Protein AF-A0A941SRS9-F1 (afdb_monomer)

Foldseek 3Di:
DCCLPPVCPDPCCPDDCNVVVVCVVVVHDPVVVVVCCVVCVVVVVVVVVVVVVLCVQLVDDDPDWDADPSHIQHDPVRPVVVVVVVVVVPDDDD

Radius of gyration: 17.48 Å; Cα contacts (8 Å, |Δi|>4): 60; chains: 1; bounding box: 41×31×38 Å

Mean predicted aligned error: 7.39 Å

Sequence (94 aa):
AAHASWRGAADNGHEGDQRSRARSDAGLDADEIEATAARSAEAIDAEIAANEAAQRAAGHWGVPLFAFNDEPFFGQDRLDHLIWRMQQAGLKER

Nearest PDB structures (foldseek):
  3fz5-assembly2_D  TM=6.708E-01  e=8.044E-01  Cereibacter sphaeroides 2.4.1

Secondary structure (DSSP, 8-state):
-HHHHHSSS-S-TTSTTHHHHHHHHTT--HHHHHHHHHHTHHHHHHHHHHHHHHHHHTT--SSSEEEETTEEEESGGGHHHHHHHHHHTT----

Solvent-accessible surface area (backbone atoms only — not comparable to full-atom values): 5714 Å² total; per-residue (Å²): 82,68,68,61,69,73,68,71,80,49,100,53,66,86,56,75,68,52,56,55,50,32,30,48,76,68,74,41,61,59,66,61,50,51,54,47,49,66,75,38,43,72,60,52,53,48,51,52,54,51,51,53,49,51,40,56,70,34,72,54,85,76,81,58,63,47,73,57,94,73,43,64,36,73,40,81,89,29,51,67,60,50,51,53,54,41,39,77,74,67,56,71,90,129

pLDDT: mean 85.19, std 13.88, range [53.41, 97.62]

Structure (mmCIF, N/CA/C/O backbone):
data_AF-A0A941SRS9-F1
#
_entry.id   AF-A0A941SRS9-F1
#
loop_
_atom_site.group_PDB
_atom_site.id
_atom_site.type_symbol
_atom_site.label_atom_id
_atom_site.label_alt_id
_atom_site.label_comp_id
_atom_site.label_asym_id
_atom_site.label_entity_id
_atom_site.label_seq_id
_atom_site.pdbx_PDB_ins_code
_atom_site.Cartn_x
_atom_site.Cartn_y
_atom_site.Cartn_z
_atom_site.occupancy
_atom_site.B_iso_or_equiv
_atom_site.auth_seq_id
_atom_site.auth_comp_id
_atom_site.auth_asym_id
_atom_site.auth_atom_id
_atom_site.pdbx_PDB_model_num
ATOM 1 N N . ALA A 1 1 ? 4.460 -14.467 -11.345 1.00 56.00 1 ALA A N 1
ATOM 2 C CA . ALA A 1 1 ? 5.059 -13.339 -10.586 1.00 56.00 1 ALA A CA 1
ATOM 3 C C . ALA A 1 1 ? 5.620 -13.728 -9.203 1.00 56.00 1 ALA A C 1
ATOM 5 O O . ALA A 1 1 ? 6.835 -13.757 -9.063 1.00 56.00 1 ALA A O 1
ATOM 6 N N . ALA A 1 2 ? 4.806 -14.077 -8.190 1.00 53.69 2 ALA A N 1
ATOM 7 C CA . ALA A 1 2 ? 5.296 -14.328 -6.816 1.00 53.69 2 ALA A CA 1
ATOM 8 C C . ALA A 1 2 ? 6.361 -15.444 -6.703 1.00 53.69 2 ALA A C 1
ATOM 10 O O . ALA A 1 2 ? 7.332 -15.307 -5.962 1.00 53.69 2 ALA A O 1
ATOM 11 N N . HIS A 1 3 ? 6.229 -16.511 -7.498 1.00 55.78 3 HIS A N 1
ATOM 12 C CA . HIS A 1 3 ? 7.210 -17.601 -7.571 1.00 55.78 3 HIS A CA 1
ATOM 13 C C . HIS A 1 3 ? 8.608 -17.155 -8.035 1.00 55.78 3 HIS A C 1
ATOM 15 O O . HIS A 1 3 ? 9.593 -17.705 -7.557 1.00 55.78 3 HIS A O 1
ATOM 21 N N . ALA A 1 4 ? 8.702 -16.165 -8.929 1.00 59.19 4 ALA A N 1
ATOM 22 C CA . ALA A 1 4 ? 9.982 -15.677 -9.445 1.00 59.19 4 ALA A CA 1
ATOM 23 C C . ALA A 1 4 ? 10.733 -14.821 -8.411 1.00 59.19 4 ALA A C 1
ATOM 25 O O . ALA A 1 4 ? 11.955 -14.837 -8.375 1.00 59.19 4 ALA A O 1
ATOM 26 N N . SER A 1 5 ? 9.996 -14.116 -7.547 1.00 60.50 5 SER A N 1
ATOM 27 C CA . SER A 1 5 ? 10.563 -13.178 -6.572 1.00 60.50 5 SER A CA 1
ATOM 28 C C . SER A 1 5 ? 10.917 -13.820 -5.224 1.00 60.50 5 SER A C 1
ATOM 30 O O . SER A 1 5 ? 11.866 -13.385 -4.589 1.00 60.50 5 SER A O 1
ATOM 32 N N . TRP A 1 6 ? 10.157 -14.819 -4.757 1.00 62.59 6 TRP A N 1
ATOM 33 C CA . TRP A 1 6 ? 10.215 -15.265 -3.350 1.00 62.59 6 TRP A CA 1
ATOM 34 C C . TRP A 1 6 ? 10.722 -16.699 -3.129 1.00 62.59 6 TRP A C 1
ATOM 36 O O . TRP A 1 6 ? 10.936 -17.094 -1.988 1.00 62.59 6 TRP A O 1
ATOM 46 N N . ARG A 1 7 ? 10.932 -17.501 -4.186 1.00 63.88 7 ARG A N 1
ATOM 47 C CA . ARG A 1 7 ? 11.444 -18.887 -4.071 1.00 63.88 7 ARG A CA 1
ATOM 48 C C . ARG A 1 7 ? 12.954 -19.035 -4.312 1.00 63.88 7 ARG A C 1
ATOM 50 O O . ARG A 1 7 ? 13.420 -20.156 -4.483 1.00 63.88 7 ARG A O 1
ATOM 57 N N . GLY A 1 8 ? 13.709 -17.934 -4.322 1.00 53.81 8 GLY A N 1
ATOM 58 C CA . GLY A 1 8 ? 15.177 -17.970 -4.408 1.00 53.81 8 GLY A CA 1
ATOM 59 C C . GLY A 1 8 ? 15.733 -18.429 -5.760 1.00 53.81 8 GLY A C 1
ATOM 60 O O . GLY A 1 8 ? 16.841 -18.943 -5.818 1.00 53.81 8 GLY A O 1
ATOM 61 N N . ALA A 1 9 ? 14.981 -18.276 -6.856 1.00 54.72 9 ALA A N 1
ATOM 62 C CA . ALA A 1 9 ? 15.473 -18.634 -8.190 1.00 54.72 9 ALA A CA 1
ATOM 63 C C . ALA A 1 9 ? 16.540 -17.656 -8.732 1.00 54.72 9 ALA A C 1
ATOM 65 O O . ALA A 1 9 ? 17.206 -17.977 -9.714 1.00 54.72 9 ALA A O 1
ATOM 66 N N . ALA A 1 10 ? 16.709 -16.484 -8.110 1.00 53.41 10 ALA A N 1
ATOM 67 C CA . ALA A 1 10 ? 17.764 -15.530 -8.425 1.00 53.41 10 ALA A CA 1
ATOM 68 C C . ALA A 1 10 ? 18.049 -14.624 -7.220 1.00 53.41 10 ALA A C 1
ATOM 70 O O . ALA A 1 10 ? 17.120 -14.058 -6.645 1.00 53.41 10 ALA A O 1
ATOM 71 N N . ASP A 1 11 ? 19.328 -14.442 -6.893 1.00 57.25 11 ASP A N 1
ATOM 72 C CA . ASP A 1 11 ? 19.782 -13.537 -5.828 1.00 57.25 11 ASP A CA 1
ATOM 73 C C . ASP A 1 11 ? 19.545 -12.047 -6.171 1.00 57.25 11 ASP A C 1
ATOM 75 O O . ASP A 1 11 ? 19.497 -11.213 -5.273 1.00 57.25 11 ASP A O 1
ATOM 79 N N . ASN A 1 12 ? 19.288 -11.722 -7.450 1.00 58.28 12 ASN A N 1
ATOM 80 C CA . ASN A 1 12 ? 19.100 -10.360 -7.965 1.00 58.28 12 ASN A CA 1
ATOM 81 C C . ASN A 1 12 ? 17.838 -10.241 -8.847 1.00 58.28 12 ASN A C 1
ATOM 83 O O . ASN A 1 12 ? 17.919 -10.065 -10.061 1.00 58.28 12 ASN A O 1
ATOM 87 N N . GLY A 1 13 ? 16.642 -10.319 -8.253 1.00 56.44 13 GLY A N 1
ATOM 88 C CA . GLY A 1 13 ? 15.354 -10.286 -8.979 1.00 56.44 13 GLY A CA 1
ATOM 89 C C . GLY A 1 13 ? 15.040 -8.995 -9.763 1.00 56.44 13 GLY A C 1
ATOM 90 O O . GLY A 1 13 ? 14.020 -8.920 -10.450 1.00 56.44 13 GLY A O 1
ATOM 91 N N . HIS A 1 14 ? 15.893 -7.971 -9.661 1.00 62.75 14 HIS A N 1
ATOM 92 C CA . HIS A 1 14 ? 15.821 -6.728 -10.440 1.00 62.75 14 HIS A CA 1
ATOM 93 C C . HIS A 1 14 ? 16.670 -6.777 -11.723 1.00 62.75 14 HIS A C 1
ATOM 95 O O . HIS A 1 14 ? 16.511 -5.910 -12.579 1.00 62.75 14 HIS A O 1
ATOM 101 N N . GLU A 1 15 ? 17.563 -7.763 -11.853 1.00 58.22 15 GLU A N 1
ATOM 102 C CA . GLU A 1 15 ? 18.518 -7.885 -12.956 1.00 58.22 15 GLU A CA 1
ATOM 103 C C . GLU A 1 15 ? 18.032 -8.864 -14.042 1.00 58.22 15 GLU A C 1
ATOM 105 O O . GLU A 1 15 ? 17.452 -9.923 -13.773 1.00 58.22 15 GLU A O 1
ATOM 110 N N . GLY A 1 16 ? 18.308 -8.514 -15.302 1.00 64.25 16 GLY A N 1
ATOM 111 C CA . GLY A 1 16 ? 17.974 -9.319 -16.480 1.00 64.25 16 GLY A CA 1
ATOM 112 C C . GLY A 1 16 ? 16.472 -9.433 -16.787 1.00 64.25 16 GLY A C 1
ATOM 113 O O . GLY A 1 16 ? 15.629 -8.720 -16.244 1.00 64.25 16 GLY A O 1
ATOM 114 N N . ASP A 1 17 ? 16.111 -10.380 -17.658 1.00 67.56 17 ASP A N 1
ATOM 115 C CA . ASP A 1 17 ? 14.765 -10.484 -18.258 1.00 67.56 17 ASP A CA 1
ATOM 116 C C . ASP A 1 17 ? 13.675 -11.042 -17.323 1.00 67.56 17 ASP A C 1
ATOM 118 O O . ASP A 1 17 ? 12.582 -11.409 -17.756 1.00 67.56 17 ASP A O 1
ATOM 122 N N . GLN A 1 18 ? 13.949 -11.183 -16.027 1.00 69.12 18 GLN A N 1
ATOM 123 C CA . GLN A 1 18 ? 13.028 -11.818 -15.076 1.00 69.12 18 GLN A CA 1
ATOM 124 C C . GLN A 1 18 ? 11.767 -10.984 -14.853 1.00 69.12 18 GLN A C 1
ATOM 126 O O . GLN A 1 18 ? 10.665 -11.529 -14.802 1.00 69.12 18 GLN A O 1
ATOM 131 N N . ARG A 1 19 ? 11.914 -9.656 -14.782 1.00 71.50 19 ARG A N 1
ATOM 132 C CA . ARG A 1 19 ? 10.784 -8.729 -14.648 1.00 71.50 19 ARG A CA 1
ATOM 133 C C . ARG A 1 19 ? 9.889 -8.774 -15.884 1.00 71.50 19 ARG A C 1
ATOM 135 O O . ARG A 1 19 ? 8.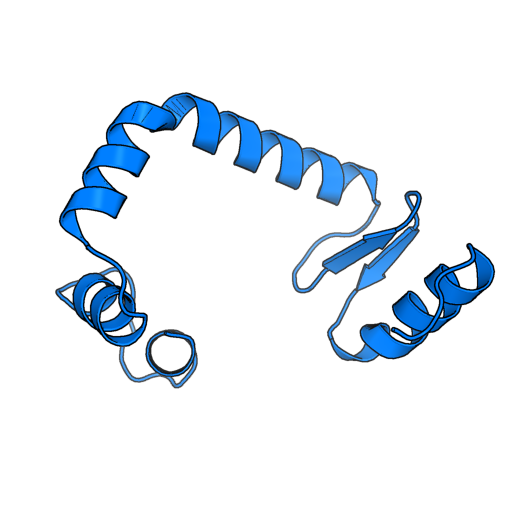672 -8.806 -15.746 1.00 71.50 19 ARG A O 1
ATOM 142 N N . SER A 1 20 ? 10.494 -8.855 -17.069 1.00 73.44 20 SER A N 1
ATOM 143 C CA . SER A 1 20 ? 9.781 -9.005 -18.343 1.00 73.44 20 SER A CA 1
ATOM 144 C C . SER A 1 20 ? 9.028 -10.341 -18.427 1.00 73.44 20 SER A C 1
ATOM 146 O O . SER A 1 20 ? 7.834 -10.363 -18.726 1.00 73.44 20 SER A O 1
ATOM 148 N N . ARG A 1 21 ? 9.668 -11.454 -18.037 1.00 72.75 21 ARG A N 1
ATOM 149 C CA . ARG A 1 21 ? 9.016 -12.774 -17.949 1.00 72.75 21 ARG A CA 1
ATOM 150 C C . ARG A 1 21 ? 7.872 -12.796 -16.938 1.00 72.75 21 ARG A C 1
ATOM 152 O O . ARG A 1 21 ? 6.786 -13.253 -17.261 1.00 72.75 21 ARG A O 1
ATOM 159 N N . ALA A 1 22 ? 8.070 -12.237 -15.745 1.00 78.62 22 ALA A N 1
ATOM 160 C CA . ALA A 1 22 ? 7.027 -12.177 -14.724 1.00 78.62 22 ALA A CA 1
ATOM 161 C C . ALA A 1 22 ? 5.818 -11.322 -15.147 1.00 78.62 22 ALA A C 1
ATOM 163 O O . ALA A 1 22 ? 4.700 -11.643 -14.741 1.00 78.62 22 ALA A O 1
ATOM 164 N N . ARG A 1 23 ? 6.044 -10.256 -15.933 1.00 81.31 23 ARG A N 1
ATOM 165 C CA . ARG A 1 23 ? 4.995 -9.436 -16.565 1.00 81.31 23 ARG A CA 1
ATOM 166 C C . ARG A 1 23 ? 4.251 -10.240 -17.638 1.00 81.31 23 ARG A C 1
ATOM 168 O O . ARG A 1 23 ? 3.029 -10.327 -17.575 1.00 81.31 23 ARG A O 1
ATOM 175 N N . SER A 1 24 ? 4.985 -10.915 -18.523 1.00 80.25 24 SER A N 1
ATOM 176 C CA . SER A 1 24 ? 4.418 -11.767 -19.581 1.00 80.25 24 SER A CA 1
ATOM 177 C C . SER A 1 24 ? 3.576 -12.919 -19.014 1.00 80.25 24 SER A C 1
ATOM 179 O O . SER A 1 24 ? 2.450 -13.128 -19.455 1.00 80.25 24 SER A O 1
ATOM 181 N N . ASP A 1 25 ? 4.063 -13.610 -17.977 1.00 82.75 25 ASP A N 1
ATOM 182 C CA . ASP A 1 25 ? 3.326 -14.671 -17.268 1.00 82.75 25 ASP A CA 1
ATOM 183 C C . ASP A 1 25 ? 2.022 -14.161 -16.632 1.00 82.75 25 ASP A C 1
ATOM 185 O O . ASP A 1 25 ? 1.087 -14.929 -16.414 1.00 82.75 25 ASP A O 1
ATOM 189 N N . ALA A 1 26 ? 1.968 -12.871 -16.286 1.00 84.62 26 ALA A N 1
ATOM 190 C CA . ALA A 1 26 ? 0.780 -12.212 -15.753 1.00 84.62 26 ALA A CA 1
ATOM 191 C C . ALA A 1 26 ? -0.140 -11.648 -16.855 1.00 84.62 26 ALA A C 1
ATOM 193 O O . ALA A 1 26 ? -1.153 -11.035 -16.529 1.00 84.62 26 ALA A O 1
ATOM 194 N N . GLY A 1 27 ? 0.197 -11.843 -18.137 1.00 88.44 27 GLY A N 1
ATOM 195 C CA . GLY A 1 27 ? -0.542 -11.296 -19.277 1.00 88.44 27 GLY A CA 1
ATOM 196 C C . GLY A 1 27 ? -0.403 -9.780 -19.434 1.00 88.44 27 G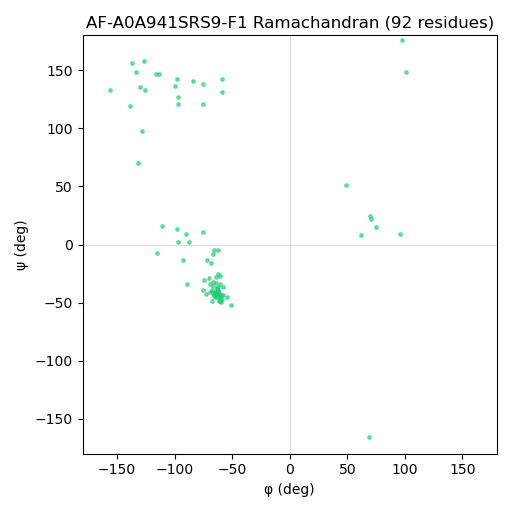LY A C 1
ATOM 197 O O . GLY A 1 27 ? -1.275 -9.156 -20.031 1.00 88.44 27 GLY A O 1
ATOM 198 N N . LEU A 1 28 ? 0.651 -9.185 -18.870 1.00 87.75 28 LEU A N 1
ATOM 199 C CA . LEU A 1 28 ? 0.896 -7.747 -18.907 1.00 87.75 28 LEU A CA 1
ATOM 200 C C . LEU A 1 28 ? 1.921 -7.390 -19.987 1.00 87.75 28 LEU A C 1
ATOM 202 O O . LEU A 1 28 ? 2.971 -8.031 -20.083 1.00 87.75 28 LEU A O 1
ATOM 206 N N . ASP A 1 29 ? 1.643 -6.328 -20.741 1.00 88.50 29 ASP A N 1
ATOM 207 C CA . ASP A 1 29 ? 2.559 -5.773 -21.737 1.00 88.50 29 ASP A CA 1
ATOM 208 C C . ASP A 1 29 ? 3.692 -4.995 -21.043 1.00 88.50 29 ASP A C 1
ATOM 210 O O . ASP A 1 29 ? 3.469 -4.058 -20.270 1.00 88.50 29 ASP A O 1
ATOM 214 N N . ALA A 1 30 ? 4.933 -5.423 -21.282 1.00 83.56 30 ALA A N 1
ATOM 215 C CA . ALA A 1 30 ? 6.100 -4.835 -20.642 1.00 83.56 30 ALA A CA 1
ATOM 216 C C . ALA A 1 30 ? 6.394 -3.408 -21.127 1.00 83.56 30 ALA A C 1
ATOM 218 O O . ALA A 1 30 ? 6.830 -2.593 -20.310 1.00 83.56 30 ALA A O 1
ATOM 219 N N . ASP A 1 31 ? 6.133 -3.112 -22.400 1.00 87.38 31 ASP A N 1
ATOM 220 C CA . ASP A 1 31 ? 6.375 -1.802 -23.003 1.00 87.38 31 ASP A CA 1
ATOM 221 C C . ASP A 1 31 ? 5.300 -0.808 -22.552 1.00 87.38 31 ASP A C 1
ATOM 223 O O . ASP A 1 31 ? 5.611 0.337 -22.218 1.00 87.38 31 ASP A O 1
ATOM 227 N N . GLU A 1 32 ? 4.044 -1.252 -22.446 1.00 90.62 32 GLU A N 1
ATOM 228 C CA . GLU A 1 32 ? 2.955 -0.431 -21.902 1.00 90.62 32 GLU A CA 1
ATOM 229 C C . GLU A 1 32 ? 3.194 -0.066 -20.428 1.00 90.62 32 GLU A C 1
ATOM 231 O O . GLU A 1 32 ? 2.980 1.084 -20.021 1.00 90.62 32 GLU A O 1
ATOM 236 N N . ILE A 1 33 ? 3.677 -1.023 -19.626 1.00 89.12 33 ILE A N 1
ATOM 237 C CA . ILE A 1 33 ? 4.056 -0.777 -18.229 1.00 89.12 33 ILE A CA 1
ATOM 238 C C . ILE A 1 33 ? 5.173 0.260 -18.155 1.00 89.12 33 ILE A C 1
ATOM 240 O O . ILE A 1 33 ? 5.069 1.200 -17.369 1.00 89.12 33 ILE A O 1
ATOM 244 N N . GLU A 1 34 ? 6.231 0.104 -18.951 1.00 88.81 34 GLU A N 1
ATOM 245 C CA . GLU A 1 34 ? 7.378 1.011 -18.914 1.00 88.81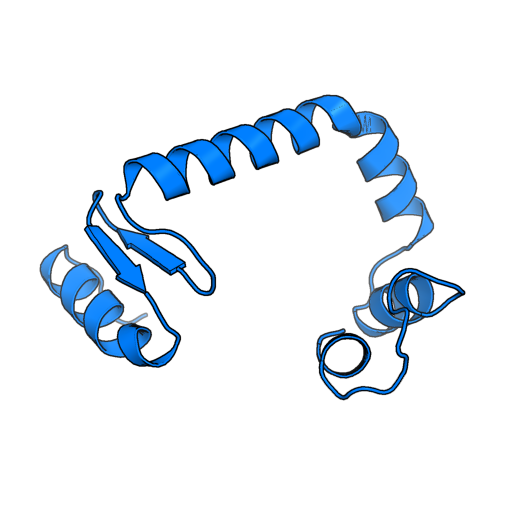 34 GLU A CA 1
ATOM 246 C C . GLU A 1 34 ? 6.985 2.424 -19.368 1.00 88.81 34 GLU A C 1
ATOM 248 O O . GLU A 1 34 ? 7.303 3.411 -18.703 1.00 88.81 34 GLU A O 1
ATOM 253 N N . ALA A 1 35 ? 6.193 2.530 -20.439 1.00 92.44 35 ALA A N 1
ATOM 254 C CA . ALA A 1 35 ? 5.659 3.801 -20.914 1.00 92.44 35 ALA A CA 1
ATOM 255 C C . ALA A 1 35 ? 4.740 4.467 -19.878 1.00 92.44 35 ALA A C 1
ATOM 25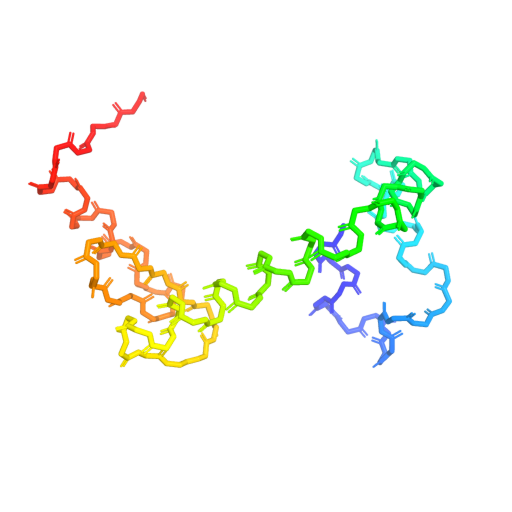7 O O . ALA A 1 35 ? 4.727 5.692 -19.749 1.00 92.44 35 ALA A O 1
ATOM 258 N N . THR A 1 36 ? 3.955 3.691 -19.132 1.00 94.12 36 THR A N 1
ATOM 259 C CA . THR A 1 36 ? 3.093 4.223 -18.068 1.00 94.12 36 THR A CA 1
ATOM 260 C C . THR A 1 36 ? 3.903 4.661 -16.854 1.00 94.12 36 THR A C 1
ATOM 262 O O . THR A 1 36 ? 3.665 5.753 -16.343 1.00 94.12 36 THR A O 1
ATOM 265 N N . ALA A 1 37 ? 4.900 3.877 -16.442 1.00 92.19 37 ALA A N 1
ATOM 266 C CA . ALA A 1 37 ? 5.809 4.241 -15.361 1.00 92.19 37 ALA A CA 1
ATOM 267 C C . ALA A 1 37 ? 6.567 5.540 -15.677 1.00 92.19 37 ALA A C 1
ATOM 269 O O . ALA A 1 37 ? 6.627 6.428 -14.834 1.00 92.19 37 ALA A O 1
ATOM 270 N N . ALA A 1 38 ? 7.062 5.697 -16.909 1.00 94.56 38 ALA A N 1
ATOM 271 C CA . ALA A 1 38 ? 7.752 6.911 -17.338 1.00 94.56 38 ALA A CA 1
ATOM 272 C C . ALA A 1 38 ? 6.827 8.141 -17.374 1.00 94.56 38 ALA A C 1
ATOM 274 O O . ALA A 1 38 ? 7.206 9.215 -16.913 1.00 94.56 38 ALA A O 1
ATOM 275 N N . ARG A 1 39 ? 5.600 8.001 -17.900 1.00 97.62 39 ARG A N 1
ATOM 276 C CA . ARG A 1 39 ? 4.635 9.117 -17.989 1.00 97.62 39 ARG A CA 1
ATOM 277 C C . ARG A 1 39 ? 4.073 9.546 -16.637 1.00 97.62 39 ARG A C 1
ATOM 279 O O . ARG A 1 39 ? 3.697 10.704 -16.493 1.00 97.62 39 ARG A O 1
ATOM 286 N N . SER A 1 40 ? 3.986 8.622 -15.685 1.00 96.69 40 SER A N 1
ATOM 287 C CA . SER A 1 40 ? 3.360 8.844 -14.380 1.00 96.69 40 SER A CA 1
ATOM 288 C C . SER A 1 40 ? 4.369 8.859 -13.231 1.00 96.69 40 SER A C 1
ATOM 290 O O . SER A 1 40 ? 3.950 8.740 -12.085 1.00 9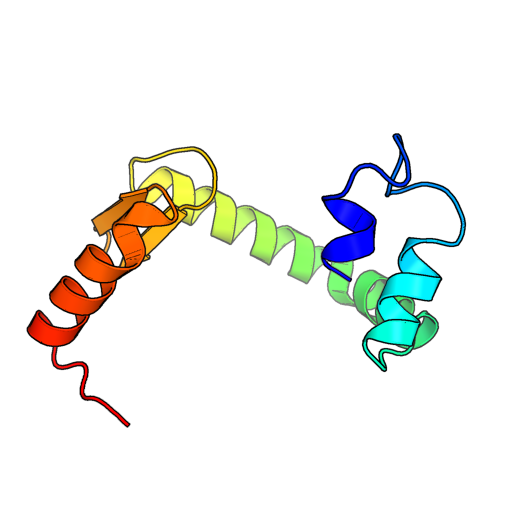6.69 40 SER A O 1
ATOM 292 N N . ALA A 1 41 ? 5.670 9.001 -13.511 1.00 96.00 41 ALA A N 1
ATOM 293 C CA . ALA A 1 41 ? 6.738 8.869 -12.518 1.00 96.00 41 ALA A CA 1
ATOM 294 C C . ALA A 1 41 ? 6.493 9.727 -11.265 1.00 96.00 41 ALA A C 1
ATOM 296 O O . ALA A 1 41 ? 6.437 9.197 -10.162 1.00 96.00 41 ALA A O 1
ATOM 297 N N . GLU A 1 42 ? 6.218 11.023 -11.440 1.00 97.00 42 GLU A N 1
ATOM 298 C CA . GLU A 1 42 ? 5.956 11.938 -10.318 1.00 97.00 42 GLU A CA 1
ATOM 299 C C . GLU A 1 42 ? 4.701 11.559 -9.516 1.00 97.00 42 GLU A C 1
ATOM 301 O O . GLU A 1 42 ? 4.678 11.675 -8.292 1.00 97.00 42 GLU A O 1
ATOM 306 N N . ALA A 1 43 ? 3.651 11.091 -10.196 1.00 97.12 43 ALA A N 1
ATOM 307 C CA . ALA A 1 43 ? 2.417 10.668 -9.540 1.00 97.12 43 ALA A CA 1
ATOM 308 C C . ALA A 1 43 ? 2.625 9.374 -8.738 1.00 97.12 43 ALA A C 1
ATOM 310 O O . ALA A 1 43 ? 2.132 9.264 -7.617 1.00 97.12 43 ALA A O 1
ATOM 311 N N . ILE A 1 44 ? 3.387 8.427 -9.291 1.00 97.25 44 ILE A N 1
ATOM 312 C CA . ILE A 1 44 ? 3.763 7.175 -8.627 1.00 97.25 44 ILE A CA 1
ATOM 313 C C . ILE A 1 44 ? 4.636 7.472 -7.403 1.00 97.25 44 ILE A C 1
ATOM 315 O O . ILE A 1 44 ? 4.365 6.945 -6.327 1.00 97.25 44 ILE A O 1
ATOM 319 N N . ASP A 1 45 ? 5.630 8.354 -7.528 1.00 97.12 45 ASP A N 1
ATOM 320 C CA . ASP A 1 45 ? 6.482 8.763 -6.406 1.00 97.12 45 ASP A CA 1
ATOM 321 C C . ASP A 1 45 ? 5.662 9.421 -5.285 1.00 97.12 45 ASP A C 1
ATOM 323 O O . ASP A 1 45 ? 5.849 9.115 -4.104 1.00 97.12 45 ASP A O 1
ATOM 327 N N . ALA A 1 46 ? 4.705 10.284 -5.641 1.00 97.50 46 ALA A N 1
ATOM 328 C CA . ALA A 1 46 ? 3.799 10.903 -4.678 1.00 97.50 46 ALA A CA 1
ATOM 329 C C . ALA A 1 46 ? 2.894 9.874 -3.978 1.00 97.50 46 ALA A C 1
ATOM 331 O O . ALA A 1 46 ? 2.698 9.957 -2.764 1.00 97.50 46 ALA A O 1
ATOM 332 N N . GLU A 1 47 ? 2.367 8.891 -4.713 1.00 97.19 47 GLU A N 1
ATOM 333 C CA . GLU A 1 47 ? 1.548 7.810 -4.155 1.00 97.19 47 GLU A CA 1
ATOM 334 C C . GLU A 1 47 ? 2.358 6.925 -3.195 1.00 97.19 47 GLU A C 1
ATOM 336 O O . GLU A 1 47 ? 1.895 6.627 -2.091 1.00 97.19 47 GLU A O 1
ATOM 341 N N . ILE A 1 48 ? 3.595 6.573 -3.560 1.00 95.56 48 ILE A N 1
ATOM 342 C CA . ILE A 1 48 ? 4.516 5.820 -2.698 1.00 95.56 48 ILE A CA 1
ATOM 343 C C . ILE A 1 48 ? 4.791 6.601 -1.408 1.00 95.56 48 ILE A C 1
ATOM 345 O O . ILE A 1 48 ? 4.624 6.055 -0.315 1.00 95.56 48 ILE A O 1
ATOM 349 N N . ALA A 1 49 ? 5.144 7.886 -1.510 1.00 95.81 49 ALA A N 1
ATOM 350 C CA . ALA A 1 49 ? 5.424 8.727 -0.348 1.00 95.81 49 ALA A CA 1
ATOM 351 C C . ALA A 1 49 ? 4.199 8.885 0.572 1.00 95.81 49 ALA A C 1
ATOM 353 O O . ALA A 1 49 ? 4.328 8.832 1.800 1.00 95.81 49 ALA A O 1
ATOM 354 N N . ALA A 1 50 ? 3.004 9.039 -0.007 1.00 94.75 50 ALA A N 1
ATOM 355 C CA . ALA A 1 50 ? 1.753 9.100 0.742 1.00 94.75 50 ALA A CA 1
ATOM 356 C C . ALA A 1 50 ? 1.462 7.780 1.472 1.00 94.75 50 ALA A C 1
ATOM 358 O O . ALA A 1 50 ? 1.106 7.798 2.652 1.00 94.75 50 ALA A O 1
ATOM 359 N N . ASN A 1 51 ? 1.667 6.639 0.811 1.00 91.31 51 ASN A N 1
ATOM 360 C CA . ASN A 1 51 ? 1.476 5.325 1.416 1.00 91.31 51 ASN A CA 1
ATOM 361 C C . ASN A 1 51 ? 2.468 5.072 2.567 1.00 91.31 51 ASN A C 1
ATOM 363 O O . ASN A 1 51 ? 2.078 4.602 3.636 1.00 91.31 51 ASN A O 1
ATOM 367 N N . GLU A 1 52 ? 3.738 5.458 2.408 1.00 91.75 52 GLU A N 1
ATOM 368 C CA . GLU A 1 52 ? 4.716 5.396 3.500 1.00 91.75 52 GLU A CA 1
ATOM 369 C C . GLU A 1 52 ? 4.333 6.298 4.683 1.00 91.75 52 GLU A C 1
ATOM 371 O O . GLU A 1 52 ? 4.504 5.922 5.845 1.00 91.75 52 GLU A O 1
ATOM 376 N N . ALA A 1 53 ? 3.832 7.507 4.415 1.00 91.88 53 ALA A N 1
ATOM 377 C CA . ALA A 1 53 ? 3.360 8.409 5.460 1.00 91.88 53 ALA A CA 1
ATOM 378 C C . ALA A 1 53 ? 2.152 7.823 6.207 1.00 91.88 53 ALA A C 1
ATOM 380 O O . ALA A 1 53 ? 2.129 7.866 7.437 1.00 91.88 53 ALA A O 1
ATOM 381 N N . ALA A 1 54 ? 1.203 7.213 5.490 1.00 89.25 54 ALA A N 1
ATOM 382 C CA . ALA A 1 54 ? 0.055 6.527 6.078 1.00 89.25 54 ALA A CA 1
ATOM 383 C C . ALA A 1 54 ? 0.482 5.341 6.957 1.00 89.25 54 ALA A C 1
ATOM 385 O O . ALA A 1 54 ? -0.014 5.195 8.073 1.00 89.25 54 ALA A O 1
ATOM 386 N N . GLN A 1 55 ? 1.465 4.546 6.519 1.00 89.81 55 GLN A N 1
ATOM 387 C CA . GLN A 1 55 ? 2.049 3.484 7.343 1.00 89.81 55 GLN A CA 1
ATOM 388 C C . GLN A 1 55 ? 2.648 4.039 8.645 1.00 89.81 55 GLN A C 1
ATOM 390 O O . GLN A 1 55 ? 2.371 3.508 9.719 1.00 89.81 55 GLN A O 1
ATOM 395 N N . ARG A 1 56 ? 3.431 5.127 8.576 1.00 87.44 56 ARG A N 1
ATOM 396 C CA . ARG A 1 56 ? 3.993 5.772 9.779 1.00 87.44 56 ARG A CA 1
ATOM 397 C C . ARG A 1 56 ? 2.893 6.310 10.699 1.00 87.44 56 ARG A C 1
ATOM 399 O O . ARG A 1 56 ? 3.009 6.176 11.915 1.00 87.44 56 ARG A O 1
ATOM 406 N N . ALA A 1 57 ? 1.837 6.894 10.133 1.00 89.19 57 ALA A N 1
ATOM 407 C CA . ALA A 1 57 ? 0.700 7.427 10.882 1.00 89.19 57 ALA A CA 1
ATOM 408 C C . ALA A 1 57 ? -0.112 6.330 11.591 1.00 89.19 57 ALA A C 1
ATOM 410 O O . ALA A 1 57 ? -0.578 6.557 12.703 1.00 89.19 57 ALA A O 1
ATOM 411 N N . ALA A 1 58 ? -0.196 5.127 11.012 1.00 87.19 58 ALA A N 1
ATOM 412 C CA . ALA A 1 58 ? -0.818 3.961 11.645 1.00 87.19 58 ALA A CA 1
ATOM 413 C C . ALA A 1 58 ? -0.056 3.455 12.892 1.00 87.19 58 ALA A C 1
ATOM 415 O O . ALA A 1 58 ? -0.509 2.526 13.555 1.00 87.19 58 ALA A O 1
ATOM 416 N N . GLY A 1 59 ? 1.105 4.035 13.224 1.00 85.62 59 GLY A N 1
ATOM 417 C CA . GLY A 1 59 ? 1.834 3.744 14.461 1.00 85.62 59 GLY A CA 1
ATOM 418 C C . GLY A 1 59 ? 2.568 2.400 14.472 1.00 85.62 59 GLY A C 1
ATOM 419 O O . GLY A 1 59 ? 2.972 1.938 15.538 1.00 85.62 59 GLY A O 1
ATOM 420 N N . HIS A 1 60 ? 2.752 1.771 13.307 1.00 84.06 60 HIS A N 1
ATOM 421 C CA . HIS A 1 60 ? 3.488 0.516 13.157 1.00 84.06 60 HIS A CA 1
ATOM 422 C C . HIS A 1 60 ? 4.406 0.559 11.927 1.00 84.06 60 HIS A C 1
ATOM 424 O O . HIS A 1 60 ? 4.159 1.282 10.965 1.00 84.06 60 HIS A O 1
ATOM 430 N N . TRP A 1 61 ? 5.462 -0.254 11.934 1.00 84.12 61 TRP A N 1
ATOM 431 C CA . TRP A 1 61 ? 6.434 -0.364 10.841 1.00 84.12 61 TRP A CA 1
ATOM 432 C C . TRP A 1 61 ? 6.603 -1.819 10.388 1.00 84.12 61 TRP A C 1
ATOM 434 O O . TRP A 1 61 ? 6.325 -2.743 11.151 1.00 84.12 61 TRP A O 1
ATOM 444 N N . GLY A 1 62 ? 7.075 -2.028 9.157 1.00 87.62 62 GLY A N 1
ATOM 445 C CA . GLY A 1 62 ? 7.328 -3.357 8.589 1.00 87.62 62 GLY A CA 1
ATOM 446 C C . GLY A 1 62 ? 6.199 -3.887 7.701 1.00 87.62 62 GLY A C 1
ATOM 447 O O . GLY A 1 62 ? 5.160 -3.252 7.535 1.00 87.62 62 GLY A O 1
ATOM 448 N N . VAL A 1 63 ? 6.426 -5.057 7.100 1.00 91.00 63 VAL A N 1
ATOM 449 C CA . VAL A 1 63 ? 5.495 -5.702 6.162 1.00 91.00 63 VAL A CA 1
ATOM 450 C C . VAL A 1 63 ? 5.315 -7.196 6.480 1.00 91.00 63 VAL A C 1
ATOM 452 O O . VAL A 1 63 ? 6.272 -7.825 6.936 1.00 91.00 63 VAL A O 1
ATOM 455 N N . PRO A 1 64 ? 4.130 -7.784 6.214 1.00 92.38 64 PRO A N 1
ATOM 456 C CA . PRO A 1 64 ? 2.907 -7.110 5.772 1.00 92.38 64 PRO A CA 1
ATOM 457 C C . PRO A 1 64 ? 2.224 -6.351 6.924 1.00 92.38 64 PRO A C 1
ATOM 459 O O . PRO A 1 64 ? 2.119 -6.857 8.041 1.00 92.38 64 PRO A O 1
ATOM 462 N N . LEU A 1 65 ? 1.745 -5.142 6.633 1.00 92.94 65 LEU A N 1
ATOM 463 C CA . LEU A 1 65 ? 0.944 -4.318 7.537 1.00 92.94 65 LEU A CA 1
ATOM 464 C C . LEU A 1 65 ? -0.353 -3.937 6.830 1.00 92.94 65 LEU A C 1
ATOM 466 O O . LEU A 1 65 ? -0.323 -3.462 5.696 1.00 92.94 65 LEU A O 1
ATOM 470 N N . PHE A 1 66 ? -1.468 -4.101 7.528 1.00 93.88 66 PHE A N 1
ATOM 471 C CA . PHE A 1 66 ? -2.770 -3.591 7.119 1.00 93.88 66 PHE A CA 1
ATOM 472 C C . PHE A 1 66 ? -3.205 -2.513 8.113 1.00 93.88 66 PHE A C 1
ATOM 474 O O . PHE A 1 66 ? -2.884 -2.609 9.296 1.00 93.88 66 PHE A O 1
ATOM 481 N N . ALA A 1 67 ? -3.932 -1.499 7.655 1.00 93.00 67 ALA A N 1
ATOM 482 C CA . ALA A 1 67 ? -4.505 -0.474 8.521 1.00 93.00 67 ALA A CA 1
ATOM 483 C C . ALA A 1 67 ? -5.990 -0.298 8.195 1.00 93.00 67 ALA A C 1
ATOM 485 O O . ALA A 1 67 ? -6.368 -0.252 7.024 1.00 93.00 67 ALA A O 1
ATOM 486 N N . PHE A 1 68 ? -6.833 -0.211 9.222 1.00 94.25 68 PHE A N 1
ATOM 487 C CA . PHE A 1 68 ? -8.272 0.001 9.076 1.00 94.25 68 PHE A CA 1
ATOM 488 C C . PHE A 1 68 ? -8.763 0.987 10.134 1.00 94.25 68 PHE A C 1
ATOM 490 O O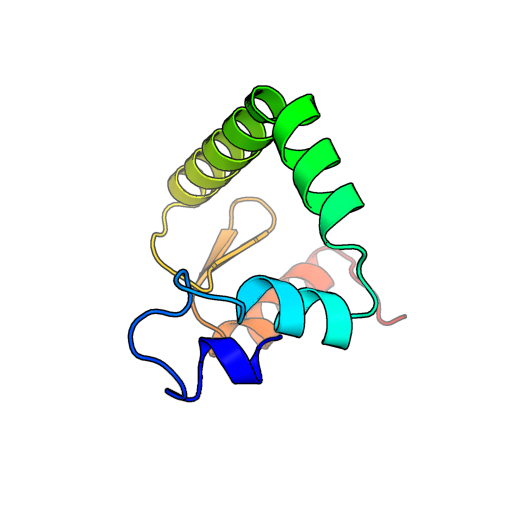 . PHE A 1 68 ? -8.647 0.705 11.319 1.00 94.25 68 PHE A O 1
ATOM 497 N N . ASN A 1 69 ? -9.319 2.131 9.717 1.00 91.81 69 ASN A N 1
ATOM 498 C CA . ASN A 1 69 ? -9.725 3.224 10.618 1.00 91.81 69 ASN A CA 1
ATOM 499 C C . ASN A 1 69 ? -8.619 3.607 11.619 1.00 91.81 69 ASN A C 1
ATOM 501 O O . ASN A 1 69 ? -8.847 3.606 12.827 1.00 91.81 69 ASN A O 1
ATOM 505 N N . ASP A 1 70 ? -7.415 3.862 11.101 1.00 88.75 70 ASP A N 1
ATOM 506 C CA . ASP A 1 70 ? -6.208 4.190 11.877 1.00 88.75 70 ASP A CA 1
ATOM 507 C C . ASP A 1 70 ? -5.727 3.084 12.842 1.00 88.75 70 ASP A C 1
ATOM 509 O O . ASP A 1 70 ? -4.791 3.290 13.611 1.00 88.75 70 ASP A O 1
ATOM 513 N N . GLU A 1 71 ? -6.314 1.883 12.781 1.00 92.56 71 GLU A N 1
ATOM 514 C CA . GLU A 1 71 ? -5.921 0.724 13.586 1.00 92.56 71 GLU A CA 1
ATOM 515 C C . GLU A 1 71 ? -4.974 -0.202 12.793 1.00 92.56 71 GLU A C 1
ATOM 517 O O . GLU A 1 71 ? -5.361 -0.686 11.721 1.00 92.56 71 GLU A O 1
ATOM 522 N N . PRO A 1 72 ? -3.742 -0.464 13.276 1.00 94.25 72 PRO A N 1
ATOM 523 C CA . PRO A 1 72 ? -2.772 -1.319 12.592 1.00 94.25 72 PRO A CA 1
ATOM 524 C C . PRO A 1 72 ? -2.965 -2.819 12.885 1.00 94.25 72 PRO A C 1
ATOM 526 O O . PRO A 1 72 ? -3.157 -3.237 14.026 1.00 94.25 72 PRO A O 1
ATOM 529 N N . PHE A 1 73 ? -2.790 -3.652 11.858 1.00 95.06 73 PHE A N 1
ATOM 530 C CA . PHE A 1 73 ? -2.804 -5.118 11.906 1.00 95.06 73 PHE A CA 1
ATOM 531 C C . PHE A 1 73 ? -1.528 -5.651 11.239 1.00 95.06 73 PHE A C 1
ATOM 533 O O . PHE A 1 73 ? -1.432 -5.719 10.012 1.00 95.06 73 PHE A O 1
ATOM 540 N N . PHE A 1 74 ? -0.518 -5.982 12.045 1.00 94.19 74 PHE A N 1
ATOM 541 C CA . PHE A 1 74 ? 0.802 -6.396 11.562 1.00 94.19 74 PHE A CA 1
ATOM 542 C C . PHE A 1 74 ? 0.959 -7.918 11.512 1.00 94.19 74 PHE A C 1
ATOM 544 O O . PHE A 1 74 ? 0.791 -8.583 12.533 1.00 94.19 74 PHE A O 1
ATOM 551 N N . GLY A 1 75 ? 1.357 -8.440 10.350 1.00 93.62 75 GLY A N 1
ATOM 552 C CA . GLY A 1 75 ? 1.562 -9.867 10.112 1.00 93.62 75 GLY A CA 1
ATOM 553 C C . GLY A 1 75 ? 0.406 -10.524 9.357 1.00 93.62 75 GLY A C 1
ATOM 554 O O . GLY A 1 75 ? -0.756 -10.129 9.455 1.00 93.62 75 GLY A O 1
ATOM 555 N N . GLN A 1 76 ? 0.732 -11.547 8.563 1.00 94.62 76 GLN A N 1
ATOM 556 C CA . GLN A 1 76 ? -0.265 -12.304 7.796 1.00 94.62 76 GLN A CA 1
ATOM 557 C C . GLN A 1 76 ? -1.249 -13.056 8.714 1.00 94.62 76 GLN A C 1
ATOM 559 O O . GLN A 1 76 ? -2.407 -13.255 8.356 1.00 94.62 76 GLN A O 1
ATOM 564 N N . ASP A 1 77 ? -0.811 -13.419 9.917 1.00 95.69 77 ASP A N 1
ATOM 565 C CA . ASP A 1 77 ? -1.599 -14.036 10.990 1.00 95.69 77 ASP A CA 1
ATOM 566 C C . ASP A 1 77 ? -2.679 -13.106 11.579 1.00 95.69 77 ASP A C 1
ATOM 568 O O . ASP A 1 77 ? -3.520 -13.538 12.368 1.00 95.69 77 ASP A O 1
ATOM 572 N N . ARG A 1 78 ? -2.695 -11.822 11.196 1.00 95.88 78 ARG A N 1
ATOM 573 C CA . ARG A 1 78 ? -3.683 -10.838 11.665 1.00 95.88 78 ARG A CA 1
ATOM 574 C C . ARG A 1 78 ? -4.857 -10.607 10.725 1.00 95.88 78 ARG A C 1
ATOM 576 O O . ARG A 1 78 ? -5.738 -9.824 11.074 1.00 95.88 78 ARG A O 1
ATOM 583 N N . LEU A 1 79 ? -4.932 -11.316 9.599 1.00 95.88 79 LEU A N 1
ATOM 584 C CA . LEU A 1 79 ? -6.049 -11.190 8.657 1.00 95.88 79 LEU A CA 1
ATOM 585 C C . LEU A 1 79 ? -7.409 -11.490 9.304 1.00 95.88 79 LEU A C 1
ATOM 587 O O . LEU A 1 79 ? -8.342 -10.712 9.127 1.00 95.88 79 LEU A O 1
ATOM 591 N N . ASP A 1 80 ? -7.510 -12.541 10.120 1.00 96.62 80 ASP A N 1
ATOM 592 C CA . ASP A 1 80 ? -8.770 -12.884 10.795 1.00 96.62 80 ASP A CA 1
ATOM 593 C C . ASP A 1 80 ? -9.220 -11.780 11.766 1.00 96.62 80 ASP A C 1
ATOM 595 O O . ASP A 1 80 ? -10.401 -11.436 11.828 1.00 96.62 80 ASP A O 1
ATOM 599 N N . HIS A 1 81 ? -8.271 -11.163 12.477 1.00 96.56 81 HIS A N 1
ATOM 600 C CA . HIS A 1 81 ? -8.541 -10.040 13.379 1.00 96.56 81 HIS A CA 1
ATOM 601 C C 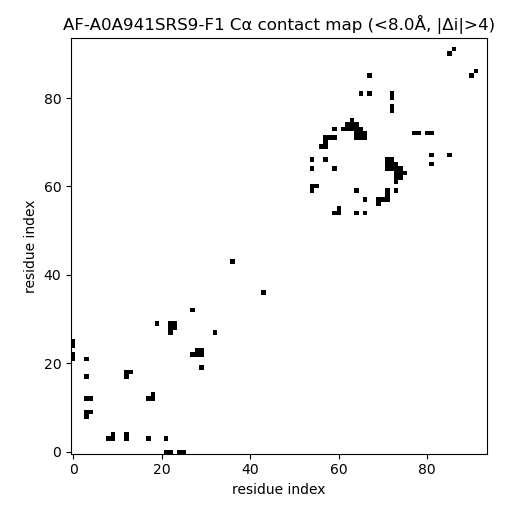. HIS A 1 81 ? -9.001 -8.792 12.614 1.00 96.56 81 HIS A C 1
ATOM 603 O O . HIS A 1 81 ? -9.943 -8.122 13.040 1.00 96.56 81 HIS A O 1
ATOM 609 N N . LEU A 1 82 ? -8.372 -8.500 11.472 1.00 97.00 82 LEU A N 1
ATOM 610 C CA . LEU A 1 82 ? -8.776 -7.407 10.590 1.00 97.00 82 LEU A CA 1
ATOM 611 C C . LEU A 1 82 ? -10.202 -7.623 10.065 1.00 97.00 82 LEU A C 1
ATOM 613 O O . LEU A 1 82 ? -11.034 -6.722 10.158 1.00 97.00 82 LEU A O 1
ATOM 617 N N . ILE A 1 83 ? -10.510 -8.819 9.556 1.00 96.44 83 ILE A N 1
ATOM 618 C CA . ILE A 1 83 ? -11.846 -9.154 9.042 1.00 96.44 83 ILE A CA 1
ATOM 619 C C . ILE A 1 83 ? -12.887 -9.014 10.151 1.00 96.44 83 ILE A C 1
ATOM 621 O O . ILE A 1 83 ? -13.913 -8.364 9.944 1.00 96.44 83 ILE A O 1
ATOM 625 N N . TRP A 1 84 ? -12.605 -9.552 11.340 1.00 96.62 84 TRP A N 1
ATOM 626 C CA . TRP A 1 84 ? -13.463 -9.385 12.510 1.00 96.62 84 TRP A CA 1
ATOM 627 C C . TRP A 1 84 ? -13.723 -7.903 12.808 1.00 96.62 84 TRP A C 1
ATOM 629 O O . TRP A 1 84 ? -14.874 -7.500 12.998 1.00 96.62 84 TRP A O 1
ATOM 639 N N . ARG A 1 85 ? -12.684 -7.057 12.769 1.00 97.38 85 ARG A N 1
ATOM 640 C CA . ARG A 1 85 ? -12.821 -5.614 12.999 1.00 97.38 85 ARG A CA 1
ATOM 641 C C . ARG A 1 85 ? -13.681 -4.930 11.935 1.00 97.38 85 ARG 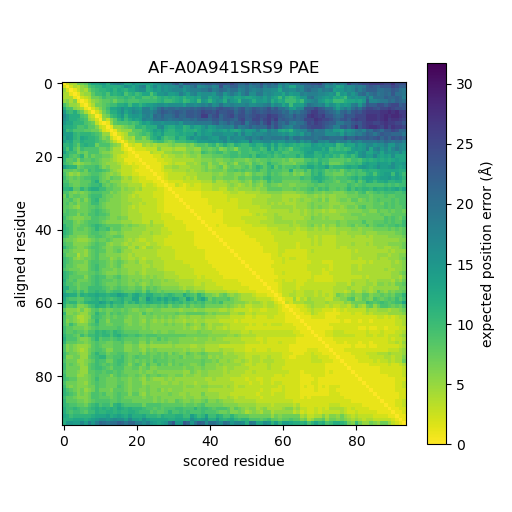A C 1
ATOM 643 O O . ARG A 1 85 ? -14.519 -4.093 12.277 1.00 97.38 85 ARG A O 1
ATOM 650 N N . MET A 1 86 ? -13.511 -5.296 10.667 1.00 97.44 86 MET A N 1
ATOM 651 C CA . MET A 1 86 ? -14.309 -4.771 9.557 1.00 97.44 86 MET A CA 1
ATOM 652 C C . MET A 1 86 ? -15.774 -5.215 9.646 1.00 97.44 86 MET A C 1
ATOM 654 O O . MET A 1 86 ? -16.668 -4.426 9.341 1.00 97.44 86 MET A O 1
ATO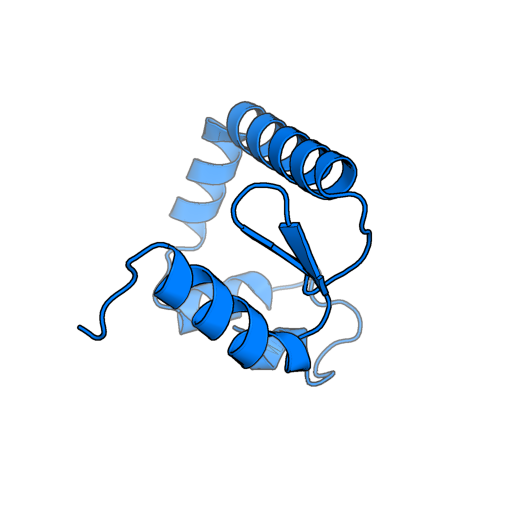M 658 N N . GLN A 1 87 ? -16.051 -6.436 10.112 1.00 97.06 87 GLN A N 1
ATOM 659 C CA . GLN A 1 87 ? -17.417 -6.906 10.377 1.00 97.06 87 GLN A CA 1
ATOM 660 C C . GLN A 1 87 ? -18.100 -6.067 11.465 1.00 97.06 87 GLN A C 1
ATOM 662 O O . GLN A 1 87 ? -19.258 -5.687 11.296 1.00 97.06 87 GLN A O 1
ATOM 667 N N . GLN A 1 88 ? -17.376 -5.684 12.528 1.00 96.94 88 GLN A N 1
ATOM 668 C CA . GLN A 1 88 ? -17.897 -4.732 13.525 1.00 96.94 88 GLN A CA 1
ATOM 669 C C . GLN A 1 88 ? -18.205 -3.352 12.916 1.00 96.94 88 GLN A C 1
ATOM 671 O O . GLN A 1 88 ? -19.062 -2.633 13.420 1.00 96.94 88 GLN A O 1
ATOM 676 N N . ALA A 1 89 ? -17.534 -2.987 11.821 1.00 96.44 89 ALA A N 1
ATOM 677 C CA . ALA A 1 89 ? -17.793 -1.769 11.053 1.00 96.44 89 ALA A CA 1
ATOM 678 C C . ALA A 1 89 ? -18.827 -1.956 9.919 1.00 96.44 89 ALA A C 1
ATOM 680 O O . ALA A 1 89 ? -19.019 -1.051 9.108 1.00 96.44 89 ALA A O 1
ATOM 681 N N . GLY A 1 90 ? -19.510 -3.105 9.856 1.00 96.62 90 GLY A N 1
ATOM 682 C CA . GLY A 1 90 ? -20.601 -3.360 8.914 1.00 96.62 90 GLY A CA 1
ATOM 683 C C . GLY A 1 90 ? -20.210 -4.093 7.628 1.00 96.62 90 GLY A C 1
ATOM 684 O O . GLY A 1 90 ? -21.054 -4.205 6.735 1.00 96.62 90 GLY A O 1
ATOM 685 N N . LEU A 1 91 ? -18.980 -4.613 7.514 1.00 96.19 91 LEU A N 1
ATOM 686 C CA . LEU A 1 91 ? -18.608 -5.512 6.418 1.00 96.19 91 LEU A CA 1
ATOM 687 C C . LEU A 1 91 ? -19.516 -6.751 6.427 1.00 96.19 91 LEU A C 1
ATOM 689 O O . LEU A 1 91 ? -19.683 -7.404 7.457 1.00 96.19 91 LEU A O 1
ATOM 693 N N . LYS A 1 92 ? -20.068 -7.087 5.260 1.00 94.06 92 LYS A N 1
ATOM 694 C CA . LYS A 1 92 ? -20.870 -8.293 5.038 1.00 94.06 92 LYS A CA 1
ATOM 695 C C . LYS A 1 92 ? -20.171 -9.197 4.037 1.00 94.06 92 LYS A C 1
ATOM 697 O O . LYS A 1 92 ? -19.502 -8.711 3.124 1.00 94.06 92 LYS A O 1
ATOM 702 N N . GLU A 1 93 ? -20.346 -10.497 4.226 1.00 90.62 93 GLU A N 1
ATOM 703 C CA . GLU A 1 93 ? -19.955 -11.498 3.239 1.00 90.62 93 GLU A CA 1
ATOM 704 C C . GLU A 1 93 ? -20.685 -11.227 1.913 1.00 90.62 93 GLU A C 1
ATOM 706 O O . GLU A 1 93 ? -21.820 -10.737 1.916 1.00 90.62 93 GLU A O 1
ATOM 711 N N . ARG A 1 94 ? -19.981 -11.441 0.800 1.00 82.94 94 ARG A N 1
ATOM 712 C CA . ARG A 1 94 ? -20.475 -11.166 -0.554 1.00 82.94 94 ARG A CA 1
ATOM 713 C C . ARG A 1 94 ? -21.102 -12.402 -1.169 1.00 82.94 94 ARG A C 1
ATOM 715 O O . ARG A 1 94 ? -20.519 -13.488 -0.973 1.00 82.94 94 ARG A O 1
#